Protein AF-A0A3S9ADV5-F1 (afdb_monomer)

Mean predicted aligned error: 3.11 Å

pLDDT: mean 94.34, std 5.52, range [57.41, 98.31]

Sequence (119 aa):
MHILSIVLQSWLLFSMVFFGVSKLTGAKHQVELFDSIKFPQWFRGVTGIVQVAAAAGLIIGYWYPAFAAWTGIGVGIMMLIAVLSHVRVKHSFGKVFPAVLNIAIAVAVLLLFADELSL

Radius of gyration: 14.36 Å; Cα contacts (8 Å, |Δi|>4): 132; chains: 1; bounding box: 35×26×39 Å

Organism: NCBI:txid2495582

Structure (mmCIF, N/CA/C/O backbone):
data_AF-A0A3S9ADV5-F1
#
_entry.id   AF-A0A3S9ADV5-F1
#
loop_
_atom_site.group_PDB
_atom_site.id
_atom_site.type_symbol
_atom_site.label_atom_id
_atom_site.label_alt_id
_atom_site.label_comp_id
_atom_site.label_asym_id
_atom_site.label_entity_id
_atom_site.label_seq_id
_atom_site.pdbx_PDB_ins_code
_atom_site.Cartn_x
_atom_site.Cartn_y
_atom_site.Cartn_z
_atom_site.occupancy
_atom_site.B_iso_or_equiv
_atom_site.auth_seq_id
_atom_site.auth_comp_id
_atom_site.auth_asym_id
_atom_site.auth_atom_id
_atom_site.pdbx_PDB_model_num
ATOM 1 N N . MET A 1 1 ? 7.373 7.290 -20.926 1.00 65.50 1 MET A N 1
ATOM 2 C CA . MET A 1 1 ? 6.697 6.654 -19.771 1.00 65.50 1 MET A CA 1
ATOM 3 C C . MET A 1 1 ? 7.609 6.347 -18.579 1.00 65.50 1 MET A C 1
ATOM 5 O O . MET A 1 1 ? 7.085 6.168 -17.492 1.00 65.50 1 MET A O 1
ATOM 9 N N . HIS A 1 2 ? 8.942 6.351 -18.720 1.00 84.12 2 HIS A N 1
ATOM 1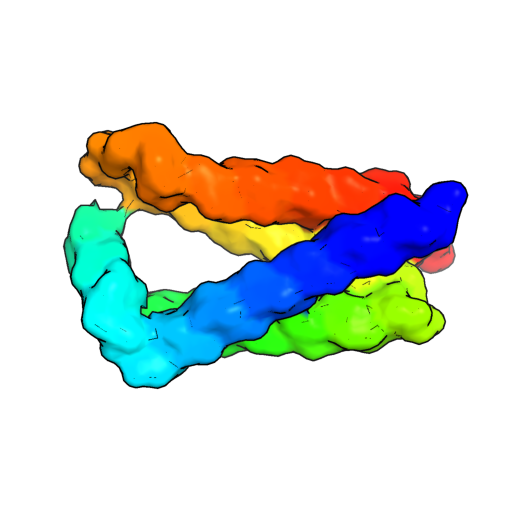0 C CA . HIS A 1 2 ? 9.861 5.936 -17.646 1.00 84.12 2 HIS A CA 1
ATOM 11 C C . HIS A 1 2 ? 9.801 6.788 -16.360 1.00 84.12 2 HIS A C 1
ATOM 13 O O . HIS A 1 2 ? 9.830 6.261 -15.256 1.00 84.12 2 HIS A O 1
ATOM 19 N N . ILE A 1 3 ? 9.687 8.117 -16.474 1.00 93.69 3 ILE A N 1
ATOM 20 C CA . ILE A 1 3 ? 9.567 8.988 -15.288 1.00 93.69 3 ILE A CA 1
ATOM 21 C C . ILE A 1 3 ? 8.245 8.717 -14.554 1.00 93.69 3 ILE A C 1
ATOM 23 O O . ILE A 1 3 ? 8.220 8.642 -13.331 1.00 93.69 3 ILE A O 1
ATOM 27 N N . LEU A 1 4 ? 7.151 8.527 -15.301 1.00 93.62 4 LEU A N 1
ATOM 28 C CA . LEU A 1 4 ? 5.831 8.263 -14.731 1.00 93.62 4 LEU A CA 1
ATOM 29 C C . LEU A 1 4 ? 5.807 6.938 -13.960 1.00 93.62 4 LEU A C 1
ATOM 31 O O . LEU A 1 4 ? 5.335 6.919 -12.826 1.00 93.62 4 LEU A O 1
ATOM 35 N N . SER A 1 5 ? 6.343 5.855 -14.535 1.00 93.00 5 SER A N 1
ATOM 36 C CA . SER A 1 5 ? 6.391 4.557 -13.852 1.00 93.00 5 SER A CA 1
ATOM 37 C C . SER A 1 5 ? 7.205 4.626 -12.561 1.00 93.00 5 SER A C 1
ATOM 39 O O . SER A 1 5 ? 6.719 4.168 -11.529 1.00 93.00 5 SER A O 1
ATOM 41 N N . ILE A 1 6 ? 8.370 5.290 -12.572 1.00 95.31 6 ILE A N 1
ATOM 42 C CA . ILE A 1 6 ? 9.177 5.501 -11.360 1.00 95.31 6 ILE A CA 1
ATOM 43 C C . ILE A 1 6 ? 8.382 6.247 -10.292 1.00 95.31 6 ILE A C 1
ATOM 45 O O . ILE A 1 6 ? 8.387 5.828 -9.136 1.00 95.31 6 ILE A O 1
ATOM 49 N N . VAL A 1 7 ? 7.699 7.338 -10.650 1.00 97.44 7 VAL A N 1
ATOM 50 C CA . VAL A 1 7 ? 6.943 8.150 -9.684 1.00 97.44 7 VAL A CA 1
ATOM 51 C C . VAL A 1 7 ? 5.810 7.338 -9.053 1.00 97.44 7 VAL A C 1
ATOM 53 O O . VAL A 1 7 ? 5.671 7.325 -7.828 1.00 97.44 7 VAL A O 1
ATOM 56 N N . LEU A 1 8 ? 5.026 6.621 -9.863 1.00 97.06 8 LEU A N 1
ATOM 57 C CA . LEU A 1 8 ? 3.895 5.823 -9.379 1.00 97.06 8 LEU A CA 1
ATOM 58 C C . LEU A 1 8 ? 4.352 4.627 -8.530 1.00 97.06 8 LEU A C 1
ATOM 60 O O . LEU A 1 8 ? 3.802 4.383 -7.454 1.00 97.06 8 LEU A O 1
ATOM 64 N N . GLN A 1 9 ? 5.390 3.916 -8.970 1.00 96.94 9 GLN A N 1
ATOM 65 C CA . GLN A 1 9 ? 5.971 2.792 -8.238 1.00 96.94 9 GLN A CA 1
ATOM 66 C C . GLN A 1 9 ? 6.637 3.245 -6.934 1.00 96.94 9 GLN A C 1
ATOM 68 O O . GLN A 1 9 ? 6.460 2.589 -5.908 1.00 96.94 9 GLN A O 1
ATOM 73 N N . SER A 1 10 ? 7.323 4.396 -6.934 1.00 97.69 10 SER A N 1
ATOM 74 C CA . SER A 1 10 ? 7.904 5.000 -5.725 1.00 97.69 10 SER A CA 1
ATOM 75 C C . SER A 1 10 ? 6.829 5.362 -4.712 1.00 97.69 10 SER A C 1
ATOM 77 O O . SER A 1 10 ? 6.992 5.093 -3.522 1.00 97.69 10 SER A O 1
ATOM 79 N N . TRP A 1 11 ? 5.712 5.932 -5.171 1.00 97.88 11 TRP A N 1
ATOM 80 C CA . TRP A 1 11 ? 4.584 6.241 -4.299 1.00 97.88 11 TRP A CA 1
ATOM 81 C C . TRP A 1 11 ? 3.981 4.975 -3.683 1.00 97.88 11 TRP A C 1
ATOM 83 O O . TRP A 1 11 ? 3.796 4.912 -2.464 1.00 97.88 11 TRP A O 1
ATOM 93 N N . LEU A 1 12 ? 3.707 3.949 -4.499 1.00 97.12 12 LEU A N 1
ATOM 94 C CA . LEU A 1 12 ? 3.201 2.673 -3.987 1.00 97.12 12 LEU A CA 1
ATOM 95 C C . LEU A 1 12 ? 4.173 2.063 -2.987 1.00 97.12 12 LEU A C 1
ATOM 97 O O . LEU A 1 12 ? 3.743 1.672 -1.906 1.00 97.12 12 LEU A O 1
ATOM 101 N N . LEU A 1 13 ? 5.468 2.043 -3.304 1.00 98.31 13 LEU A N 1
ATOM 102 C CA . LEU A 1 13 ? 6.500 1.522 -2.417 1.00 98.31 13 LEU A CA 1
ATOM 103 C C . LEU A 1 13 ? 6.467 2.243 -1.069 1.00 98.31 13 LEU A C 1
ATOM 105 O O . LEU A 1 13 ? 6.348 1.596 -0.029 1.00 98.31 13 LEU A O 1
ATOM 109 N N . PHE A 1 14 ? 6.498 3.576 -1.090 1.00 98.06 14 PHE A N 1
ATOM 110 C CA . PHE A 1 14 ? 6.407 4.393 0.115 1.00 98.06 14 PHE A CA 1
ATOM 111 C C . PHE A 1 14 ? 5.149 4.063 0.927 1.00 98.06 14 PHE A C 1
ATOM 113 O O . PHE A 1 14 ? 5.240 3.816 2.130 1.00 98.06 14 PHE A O 1
ATOM 120 N N . SER A 1 15 ? 3.984 3.998 0.278 1.00 97.00 15 SER A N 1
ATOM 121 C CA . SER A 1 15 ? 2.718 3.709 0.955 1.00 97.00 15 SER A CA 1
ATOM 122 C C . SER A 1 15 ? 2.694 2.310 1.585 1.00 97.00 15 SER A C 1
ATOM 124 O O . SER A 1 15 ? 2.287 2.171 2.740 1.00 97.00 15 SER A O 1
ATOM 126 N N . MET A 1 16 ? 3.179 1.284 0.874 1.00 97.62 16 MET A N 1
ATOM 127 C CA . MET A 1 16 ? 3.211 -0.098 1.354 1.00 97.62 16 MET A CA 1
ATOM 128 C C . MET A 1 16 ? 4.169 -0.245 2.535 1.00 97.62 16 MET A C 1
ATOM 130 O O . MET A 1 16 ? 3.830 -0.902 3.518 1.00 97.62 16 MET A O 1
ATOM 134 N N . VAL A 1 17 ? 5.328 0.419 2.494 1.00 98.06 17 VAL A N 1
ATOM 135 C CA . VAL A 1 17 ? 6.257 0.456 3.631 1.00 98.06 17 VAL A CA 1
ATOM 136 C C . VAL A 1 17 ? 5.622 1.179 4.814 1.00 98.06 17 VAL A C 1
ATOM 138 O O . VAL A 1 17 ? 5.570 0.619 5.908 1.00 98.06 17 VAL A O 1
ATOM 141 N N . PHE A 1 18 ? 5.092 2.387 4.611 1.00 96.75 18 PHE A N 1
ATOM 142 C CA . PHE A 1 18 ? 4.519 3.198 5.684 1.00 96.75 18 PHE A CA 1
ATOM 143 C C . PHE A 1 18 ? 3.372 2.471 6.397 1.00 96.75 18 PHE A C 1
ATOM 145 O O . PHE A 1 18 ? 3.407 2.271 7.614 1.00 96.75 18 PHE A O 1
ATOM 152 N N . PHE A 1 19 ? 2.371 2.015 5.643 1.00 95.75 19 PHE A N 1
ATOM 153 C CA . PHE A 1 19 ? 1.217 1.321 6.205 1.00 95.75 19 PHE A CA 1
ATOM 154 C C . PHE A 1 19 ? 1.540 -0.110 6.646 1.00 95.75 19 PHE A C 1
ATOM 156 O O . PHE A 1 19 ? 0.914 -0.601 7.586 1.00 95.75 19 PHE A O 1
ATOM 163 N N . GLY A 1 20 ? 2.484 -0.792 5.998 1.00 96.38 20 GLY A N 1
ATOM 164 C CA . GLY A 1 20 ? 2.951 -2.121 6.387 1.00 96.38 20 GLY A CA 1
ATOM 165 C C . GLY A 1 20 ? 3.657 -2.088 7.735 1.00 96.38 20 GLY A C 1
ATOM 166 O O . GLY A 1 20 ? 3.198 -2.723 8.684 1.00 96.38 20 GLY A O 1
ATOM 167 N N . VAL A 1 21 ? 4.702 -1.268 7.858 1.00 96.94 21 VAL A N 1
ATOM 168 C CA . VAL A 1 21 ? 5.461 -1.094 9.105 1.00 96.94 21 VAL A CA 1
ATOM 169 C C . VAL A 1 21 ? 4.555 -0.590 10.219 1.00 96.94 21 VAL A C 1
ATOM 171 O O . VAL A 1 21 ? 4.563 -1.163 11.303 1.00 96.94 21 VAL A O 1
ATOM 174 N N . SER A 1 22 ? 3.709 0.409 9.956 1.00 96.19 22 SER A N 1
ATOM 175 C CA . SER A 1 22 ? 2.769 0.923 10.957 1.00 96.19 22 SER A CA 1
ATOM 176 C C . SER A 1 22 ? 1.798 -0.151 11.473 1.00 96.19 22 SER A C 1
ATOM 178 O O . SER A 1 22 ? 1.498 -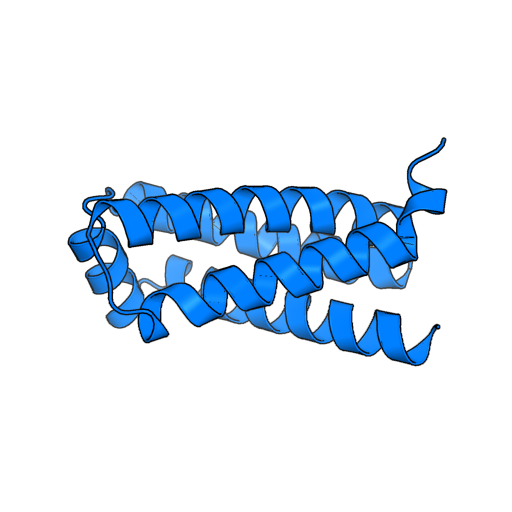0.199 12.671 1.00 96.19 22 SER A O 1
ATOM 180 N N . LYS A 1 23 ? 1.336 -1.051 10.590 1.00 95.62 23 LYS A N 1
ATOM 181 C CA . LYS A 1 23 ? 0.518 -2.206 10.980 1.00 95.62 23 LYS A CA 1
ATOM 182 C C . LYS A 1 23 ? 1.319 -3.278 11.703 1.00 95.62 23 LYS A C 1
ATOM 184 O O . LYS A 1 23 ? 0.717 -3.976 12.500 1.00 95.62 23 LYS A O 1
ATOM 189 N N . LEU A 1 24 ? 2.621 -3.429 11.488 1.00 96.06 24 LEU A N 1
ATOM 190 C CA . LEU A 1 24 ? 3.434 -4.413 12.215 1.00 96.06 24 LEU A CA 1
ATOM 191 C C . LEU A 1 24 ? 3.836 -3.921 13.605 1.00 96.06 24 LEU A C 1
ATOM 193 O O . LEU A 1 24 ? 3.751 -4.676 14.570 1.00 96.06 24 LEU A O 1
ATOM 197 N N . THR A 1 25 ? 4.189 -2.644 13.730 1.00 95.31 25 THR A N 1
ATOM 198 C CA . THR A 1 25 ? 4.603 -2.032 15.001 1.00 95.31 25 THR A CA 1
ATOM 199 C C . THR A 1 25 ? 3.442 -1.765 15.956 1.00 95.31 25 THR A C 1
ATOM 201 O O . THR A 1 25 ? 3.667 -1.387 17.100 1.00 95.31 25 THR A O 1
ATOM 204 N N . GLY A 1 26 ? 2.194 -1.960 15.517 1.00 93.31 26 GLY A N 1
ATOM 205 C CA . GLY A 1 26 ? 1.024 -1.724 16.364 1.00 93.31 26 GLY A CA 1
ATOM 206 C C . GLY A 1 26 ? 0.798 -0.253 16.667 1.00 93.31 26 GLY A C 1
ATOM 207 O O . GLY A 1 26 ? 0.344 0.083 17.757 1.00 93.31 26 GLY A O 1
ATOM 208 N N . ALA A 1 27 ? 1.088 0.625 15.702 1.00 95.50 27 ALA A N 1
ATOM 209 C CA . ALA A 1 27 ? 0.798 2.043 15.843 1.00 95.50 27 ALA A CA 1
ATOM 210 C C . ALA A 1 27 ? -0.673 2.250 16.237 1.00 95.50 27 ALA A C 1
ATOM 212 O O . ALA A 1 27 ? -1.572 1.664 15.629 1.00 95.50 27 ALA A O 1
ATOM 213 N N . LYS A 1 28 ? -0.915 3.117 17.228 1.00 94.38 28 LYS A N 1
ATOM 214 C CA . LYS A 1 28 ? -2.238 3.330 17.842 1.00 94.38 28 LYS A CA 1
ATOM 215 C C . LYS A 1 28 ? -3.355 3.517 16.806 1.00 94.38 28 LYS A C 1
ATOM 217 O O . LYS A 1 28 ? -4.376 2.847 16.876 1.00 94.38 28 LYS A O 1
ATOM 222 N N . HIS A 1 29 ? -3.106 4.330 15.778 1.00 92.94 29 HIS A N 1
ATOM 223 C CA . HIS A 1 29 ? -4.077 4.589 14.714 1.00 92.94 29 HIS A CA 1
ATOM 224 C C . HIS A 1 29 ? -4.425 3.348 13.866 1.00 92.94 29 HIS A C 1
ATOM 226 O O . HIS A 1 29 ? -5.543 3.253 13.368 1.00 92.94 29 HIS A O 1
ATOM 232 N N . GLN A 1 30 ? -3.504 2.390 13.689 1.00 95.00 30 GLN A N 1
ATOM 233 C CA . GLN A 1 30 ? -3.785 1.129 12.988 1.00 95.00 30 GLN A CA 1
ATOM 234 C C . GLN A 1 30 ? -4.530 0.144 13.885 1.00 95.00 30 GLN A C 1
ATOM 236 O O . GLN A 1 30 ? -5.407 -0.566 13.405 1.00 95.00 30 GLN A O 1
ATOM 241 N N . VAL A 1 31 ? -4.202 0.097 15.178 1.00 96.00 31 VAL A N 1
ATOM 242 C CA . VAL A 1 31 ? -4.924 -0.741 16.149 1.00 96.00 31 VAL A CA 1
ATOM 243 C C . VAL A 1 31 ? -6.390 -0.307 16.211 1.00 96.00 31 VAL A C 1
ATOM 245 O O . VAL A 1 31 ? -7.269 -1.124 15.944 1.00 96.00 31 VAL A O 1
ATOM 248 N N . GLU A 1 32 ? -6.633 0.992 16.412 1.00 95.38 32 GLU A N 1
ATOM 249 C CA . GLU A 1 32 ? -7.974 1.592 16.431 1.00 95.38 32 GLU A CA 1
ATOM 250 C C . GLU A 1 32 ? -8.711 1.419 15.096 1.00 95.38 32 GLU A C 1
ATOM 252 O O . GLU A 1 32 ? -9.920 1.176 15.071 1.00 95.38 32 GLU A O 1
ATOM 257 N N . LEU A 1 33 ? -7.996 1.508 13.966 1.00 94.12 33 LEU A N 1
ATOM 258 C CA . LEU A 1 33 ? -8.581 1.248 12.654 1.00 94.12 33 LEU A CA 1
ATOM 259 C C . LEU A 1 33 ? -9.102 -0.191 12.561 1.00 94.12 33 LEU A C 1
ATOM 261 O O . LEU A 1 33 ? -10.247 -0.380 12.152 1.00 94.12 33 LEU A O 1
ATOM 265 N N . PHE A 1 34 ? -8.306 -1.186 12.958 1.00 95.56 34 PHE A N 1
ATOM 266 C CA . PHE A 1 34 ? -8.709 -2.595 12.903 1.00 95.56 34 PHE A CA 1
ATOM 267 C C . PHE A 1 34 ? -9.883 -2.906 13.836 1.00 95.56 34 PHE A C 1
ATOM 269 O O . PHE A 1 34 ? -10.818 -3.599 13.422 1.00 95.56 34 PHE A O 1
ATOM 276 N N . ASP A 1 35 ? -9.901 -2.305 15.026 1.00 95.38 35 ASP A N 1
ATOM 277 C CA . ASP A 1 35 ? -11.030 -2.416 15.954 1.00 95.38 35 ASP A CA 1
ATOM 278 C C . ASP A 1 35 ? -12.304 -1.798 15.352 1.00 95.38 35 ASP A C 1
ATOM 280 O O . ASP A 1 35 ? -13.374 -2.411 15.374 1.00 95.38 35 ASP A O 1
ATOM 284 N N . SER A 1 36 ? -12.190 -0.626 14.715 1.00 94.50 36 SER A N 1
ATOM 285 C CA . SER A 1 36 ? -13.334 0.056 14.091 1.00 94.50 36 SER A CA 1
ATOM 286 C C . SER A 1 36 ? -13.925 -0.705 12.897 1.00 94.50 36 SER A C 1
ATOM 288 O O . SER A 1 36 ? -15.146 -0.742 12.736 1.00 94.50 36 SER A O 1
ATOM 290 N N . ILE A 1 37 ? -13.089 -1.375 12.090 1.00 93.62 37 ILE A N 1
ATOM 291 C CA . ILE A 1 37 ? -13.550 -2.245 10.992 1.00 93.62 37 ILE A CA 1
ATOM 292 C C . ILE A 1 37 ? -13.939 -3.653 11.474 1.00 93.62 37 ILE A C 1
ATOM 294 O O . ILE A 1 37 ? -14.348 -4.478 10.653 1.00 93.62 37 ILE A O 1
ATOM 298 N N . LYS A 1 38 ? -13.868 -3.919 12.788 1.00 94.19 38 LYS A N 1
ATOM 299 C CA . LYS A 1 38 ? -14.197 -5.191 13.455 1.00 94.19 38 LYS A CA 1
ATOM 300 C C . LYS A 1 38 ? -13.369 -6.377 12.953 1.00 94.19 38 LYS A C 1
ATOM 302 O O . LYS A 1 38 ? -13.911 -7.470 12.768 1.00 94.19 38 LYS A O 1
ATOM 307 N N . PHE A 1 39 ? -12.086 -6.154 12.675 1.00 93.50 39 PHE A N 1
ATOM 308 C CA . PHE A 1 39 ? -11.138 -7.199 12.286 1.00 93.50 39 PHE A CA 1
ATOM 309 C C . PHE A 1 39 ? -10.197 -7.532 13.448 1.00 93.50 39 PHE A C 1
ATOM 311 O O . PHE A 1 39 ? -9.817 -6.641 14.205 1.00 93.50 39 PHE A O 1
ATOM 318 N N . PRO A 1 40 ? -9.797 -8.804 13.606 1.00 95.56 40 PRO A N 1
ATOM 319 C CA . PRO A 1 40 ? -8.935 -9.198 14.708 1.00 95.56 40 PRO A CA 1
ATOM 320 C C . PRO A 1 40 ? -7.513 -8.649 14.534 1.00 95.56 40 PRO A C 1
ATOM 322 O O . PRO A 1 40 ? -6.997 -8.515 13.423 1.00 95.56 40 PRO A O 1
ATOM 325 N N . GLN A 1 41 ? -6.835 -8.394 15.653 1.00 95.75 41 GLN A N 1
ATOM 326 C CA . GLN A 1 41 ? -5.499 -7.788 15.663 1.00 95.75 41 GLN A CA 1
ATOM 327 C C . GLN A 1 41 ? -4.415 -8.673 15.016 1.00 95.75 41 GLN A C 1
ATOM 329 O O . GLN A 1 41 ? -3.443 -8.152 14.475 1.00 95.75 41 GLN A O 1
ATOM 334 N N . TRP A 1 42 ? -4.580 -10.001 14.980 1.00 95.88 42 TRP A N 1
ATOM 335 C CA . TRP A 1 42 ? -3.660 -10.873 14.233 1.00 95.88 42 TRP A CA 1
ATOM 336 C C . TRP A 1 42 ? -3.747 -10.624 12.717 1.00 95.88 42 TRP A C 1
ATOM 338 O O . TRP A 1 42 ? -2.730 -10.649 12.026 1.00 95.88 42 TRP A O 1
ATOM 348 N N . PHE A 1 43 ? -4.939 -10.292 12.202 1.00 95.25 43 PHE A N 1
ATOM 349 C CA . PHE A 1 43 ? -5.141 -9.969 10.789 1.00 95.25 43 PHE A CA 1
ATOM 350 C C . PHE A 1 43 ? -4.482 -8.629 10.426 1.00 95.25 43 PHE A C 1
ATOM 352 O O . PHE A 1 43 ? -3.963 -8.471 9.319 1.00 95.25 43 PHE A O 1
ATOM 359 N N . ARG A 1 44 ? -4.377 -7.686 11.378 1.00 96.62 44 ARG A N 1
ATOM 360 C CA . ARG A 1 44 ? -3.522 -6.492 11.226 1.00 96.62 44 ARG A CA 1
ATOM 361 C C . ARG A 1 44 ? -2.071 -6.877 10.965 1.00 96.62 44 ARG A C 1
ATOM 363 O O . ARG A 1 44 ? -1.472 -6.358 10.028 1.00 96.62 44 ARG A O 1
ATOM 370 N N . GLY A 1 45 ? -1.529 -7.804 11.754 1.00 96.12 45 GLY A N 1
ATOM 371 C CA . GLY A 1 45 ? -0.174 -8.320 11.558 1.00 96.12 45 GLY A CA 1
ATOM 372 C C . GLY A 1 45 ? 0.005 -8.938 10.170 1.00 96.12 45 GLY A C 1
ATOM 373 O O . GLY A 1 45 ? 0.901 -8.532 9.435 1.00 96.12 45 GLY A O 1
ATOM 374 N N . VAL A 1 46 ? -0.904 -9.831 9.765 1.00 96.62 46 VAL A N 1
ATOM 375 C CA . VAL A 1 46 ? -0.871 -10.479 8.440 1.00 96.62 46 VAL A CA 1
ATOM 376 C C . VAL A 1 46 ? -0.903 -9.449 7.312 1.00 96.62 46 VAL A C 1
ATOM 378 O O . VAL A 1 46 ? -0.029 -9.460 6.451 1.00 96.62 46 VAL A O 1
ATOM 381 N N . THR A 1 47 ? -1.845 -8.504 7.331 1.00 95.75 47 THR A N 1
ATOM 382 C CA . THR A 1 47 ? -1.900 -7.437 6.311 1.00 95.75 47 THR A CA 1
ATOM 383 C C . THR A 1 47 ? -0.659 -6.538 6.325 1.00 95.75 47 THR A C 1
ATOM 385 O O . THR A 1 47 ? -0.266 -6.017 5.281 1.00 95.75 47 THR A O 1
ATOM 388 N N . GLY A 1 48 ? -0.012 -6.356 7.479 1.00 96.75 48 GLY A N 1
ATOM 389 C CA . GLY A 1 48 ? 1.292 -5.704 7.589 1.00 96.75 48 GLY A CA 1
ATOM 390 C C . GLY A 1 48 ? 2.390 -6.472 6.850 1.00 96.75 48 GLY A C 1
ATOM 391 O O . GLY A 1 48 ? 3.086 -5.884 6.027 1.00 96.75 48 GLY A O 1
ATOM 392 N N . ILE A 1 49 ? 2.488 -7.788 7.072 1.00 97.69 49 ILE A N 1
ATOM 393 C CA . ILE A 1 49 ? 3.463 -8.666 6.400 1.00 97.69 49 ILE A CA 1
ATOM 394 C C . ILE A 1 49 ? 3.257 -8.632 4.885 1.00 97.69 49 ILE A C 1
ATOM 396 O O . ILE A 1 49 ? 4.218 -8.437 4.145 1.00 97.69 49 ILE A O 1
ATOM 400 N N . VAL A 1 50 ? 2.012 -8.765 4.414 1.00 97.38 50 VAL A N 1
ATOM 401 C CA . VAL A 1 50 ? 1.731 -8.761 2.969 1.00 97.38 50 VAL A CA 1
ATOM 402 C C . VAL A 1 50 ? 2.094 -7.411 2.336 1.00 97.38 50 VAL A C 1
ATOM 404 O O . VAL A 1 50 ? 2.626 -7.389 1.231 1.00 97.38 50 VAL A O 1
ATOM 407 N N . GLN A 1 51 ? 1.888 -6.282 3.024 1.00 97.56 51 GLN A N 1
ATOM 408 C CA . GLN A 1 51 ? 2.334 -4.975 2.513 1.00 97.56 51 GLN A CA 1
ATOM 409 C C . GLN A 1 51 ? 3.859 -4.855 2.461 1.00 97.56 51 GLN A C 1
ATOM 411 O O . GLN A 1 51 ? 4.387 -4.303 1.502 1.00 97.56 51 GLN A O 1
ATOM 416 N N . VAL A 1 52 ? 4.582 -5.390 3.446 1.00 97.75 52 VAL A N 1
ATOM 417 C CA . VAL A 1 52 ? 6.054 -5.408 3.406 1.00 97.75 52 VAL A CA 1
ATOM 418 C C . VAL A 1 52 ? 6.564 -6.323 2.286 1.00 97.75 52 VAL A C 1
ATOM 420 O O . VAL A 1 52 ? 7.508 -5.962 1.586 1.00 97.75 52 VAL A O 1
ATOM 423 N N . ALA A 1 53 ? 5.908 -7.459 2.042 1.00 97.81 53 ALA A N 1
ATOM 424 C CA . ALA A 1 53 ? 6.213 -8.318 0.899 1.00 97.81 53 ALA A CA 1
ATOM 425 C C . ALA A 1 53 ? 5.938 -7.605 -0.438 1.00 97.81 53 ALA A C 1
ATOM 427 O O . ALA A 1 53 ? 6.762 -7.667 -1.348 1.00 97.81 53 ALA A O 1
ATOM 428 N N . ALA A 1 54 ? 4.833 -6.859 -0.540 1.00 97.56 54 ALA A N 1
ATOM 429 C CA . ALA A 1 54 ? 4.552 -6.014 -1.697 1.00 97.56 54 ALA A CA 1
ATOM 430 C C . ALA A 1 54 ? 5.605 -4.905 -1.863 1.00 97.56 54 ALA A C 1
ATOM 432 O O . ALA A 1 54 ? 6.049 -4.639 -2.973 1.00 97.56 54 ALA A O 1
ATOM 433 N N . ALA A 1 55 ? 6.080 -4.291 -0.778 1.00 98.06 55 ALA A N 1
ATOM 434 C CA . ALA A 1 55 ? 7.186 -3.341 -0.854 1.00 98.06 55 ALA A CA 1
ATOM 435 C C . ALA A 1 55 ? 8.456 -3.991 -1.433 1.00 98.06 55 ALA A C 1
ATOM 437 O O . ALA A 1 55 ? 9.083 -3.416 -2.319 1.00 98.06 55 ALA A O 1
ATOM 438 N N . ALA A 1 56 ? 8.798 -5.212 -1.011 1.00 97.94 56 ALA A N 1
ATOM 439 C CA . ALA A 1 56 ? 9.919 -5.954 -1.589 1.00 97.94 56 ALA A CA 1
ATOM 440 C C . ALA A 1 56 ? 9.705 -6.253 -3.086 1.00 97.94 56 ALA A C 1
ATOM 442 O O . ALA A 1 56 ? 10.616 -6.048 -3.887 1.00 97.94 56 ALA A O 1
ATOM 443 N N . GLY A 1 57 ? 8.492 -6.655 -3.480 1.00 97.31 57 GLY A N 1
ATOM 444 C CA . GLY A 1 57 ? 8.124 -6.868 -4.884 1.00 97.31 57 GLY A CA 1
ATOM 445 C C . GLY A 1 57 ? 8.253 -5.601 -5.738 1.00 97.31 57 GLY A C 1
ATOM 446 O O . GLY A 1 57 ? 8.813 -5.653 -6.830 1.00 97.31 57 GLY A O 1
ATOM 447 N N . LEU A 1 58 ? 7.833 -4.443 -5.217 1.00 97.25 58 LEU A N 1
ATOM 448 C CA . LEU A 1 58 ? 8.001 -3.146 -5.884 1.00 97.25 58 LEU A CA 1
ATOM 449 C C . LEU A 1 58 ? 9.468 -2.718 -5.969 1.00 97.25 58 LEU A C 1
ATOM 451 O O . LEU A 1 58 ? 9.841 -2.079 -6.947 1.00 97.25 58 LEU A O 1
ATOM 455 N N . ILE A 1 59 ? 10.310 -3.062 -4.991 1.00 97.81 59 ILE A N 1
ATOM 456 C CA . ILE A 1 59 ? 11.758 -2.824 -5.080 1.00 97.81 59 ILE A CA 1
ATOM 457 C C . ILE A 1 59 ? 12.335 -3.649 -6.232 1.00 97.81 59 ILE A C 1
ATOM 459 O O . ILE A 1 59 ? 12.940 -3.083 -7.136 1.00 97.81 59 ILE A O 1
ATOM 463 N N . ILE A 1 60 ? 12.081 -4.961 -6.257 1.00 97.12 60 ILE A N 1
ATOM 464 C CA . ILE A 1 60 ? 12.534 -5.852 -7.341 1.00 97.12 60 ILE A CA 1
ATOM 465 C C . ILE A 1 60 ? 12.010 -5.367 -8.702 1.00 97.12 60 ILE A C 1
ATOM 467 O O . ILE A 1 60 ? 12.737 -5.406 -9.695 1.00 97.12 60 ILE A O 1
ATOM 471 N N . GLY A 1 61 ? 10.791 -4.824 -8.724 1.00 95.69 61 GLY A N 1
ATOM 472 C CA . GLY A 1 61 ? 10.142 -4.245 -9.894 1.00 95.69 61 GLY A CA 1
ATOM 473 C C . GLY A 1 61 ? 10.932 -3.147 -10.611 1.00 95.69 61 GLY A C 1
ATOM 474 O O . GLY A 1 61 ? 10.690 -2.924 -11.791 1.00 95.69 61 GLY A O 1
ATOM 475 N N . TYR A 1 62 ? 11.871 -2.458 -9.946 1.00 94.88 62 TYR A N 1
ATOM 476 C CA . TYR A 1 62 ? 12.725 -1.463 -10.616 1.00 94.88 62 TYR A CA 1
ATOM 477 C C . TYR A 1 62 ? 13.722 -2.090 -11.593 1.00 94.88 62 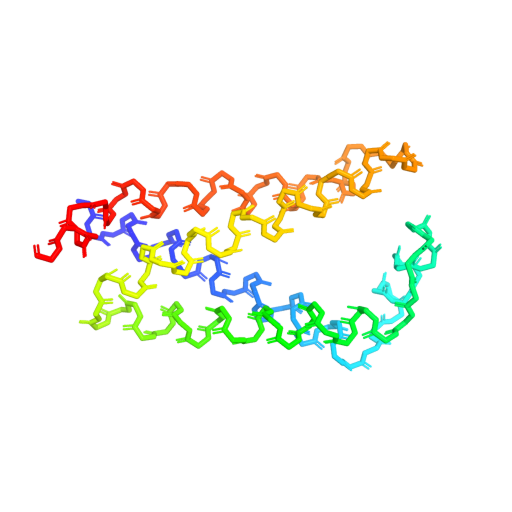TYR A C 1
ATOM 479 O O . TYR A 1 62 ? 14.110 -1.440 -12.560 1.00 94.88 62 TYR A O 1
ATOM 487 N N . TRP A 1 63 ? 14.132 -3.335 -11.344 1.00 95.69 63 TRP A N 1
ATOM 488 C CA . TRP A 1 63 ? 15.044 -4.083 -12.214 1.00 95.69 63 TRP A CA 1
ATOM 489 C C . TRP A 1 63 ? 14.311 -5.112 -13.073 1.00 95.69 63 TRP A C 1
ATOM 491 O O . TRP A 1 63 ? 14.751 -5.398 -14.182 1.00 95.69 63 TRP A O 1
ATOM 501 N N . TYR A 1 64 ? 13.195 -5.648 -12.574 1.00 94.88 64 TYR A N 1
ATOM 502 C CA . TYR A 1 64 ? 12.394 -6.673 -13.240 1.00 94.88 64 TYR A CA 1
ATOM 503 C C . TYR A 1 64 ? 10.936 -6.206 -13.364 1.00 94.88 64 TYR A C 1
ATOM 505 O O . TYR A 1 64 ? 10.136 -6.478 -12.465 1.00 94.88 64 TYR A O 1
ATOM 513 N N . PRO A 1 65 ? 10.565 -5.523 -14.462 1.00 92.94 65 PRO A N 1
ATOM 514 C CA . PRO A 1 65 ? 9.240 -4.926 -14.657 1.00 92.94 65 PRO A CA 1
ATOM 515 C C . PRO A 1 65 ? 8.050 -5.865 -14.393 1.00 92.94 65 PRO A C 1
ATOM 517 O O . PRO A 1 65 ? 7.059 -5.451 -13.787 1.00 92.94 65 PRO A O 1
ATOM 520 N N . ALA A 1 66 ? 8.174 -7.153 -14.729 1.00 93.75 66 ALA A N 1
ATOM 521 C CA . ALA A 1 66 ? 7.163 -8.169 -14.425 1.00 93.75 66 ALA A CA 1
ATOM 522 C C . ALA A 1 66 ? 6.796 -8.228 -12.925 1.00 93.75 66 ALA A C 1
ATOM 524 O O . ALA A 1 66 ? 5.625 -8.374 -12.571 1.00 93.75 66 ALA A O 1
ATOM 525 N N . PHE A 1 67 ? 7.764 -8.048 -12.015 1.00 95.69 67 PHE A N 1
ATOM 526 C CA . PHE A 1 67 ? 7.491 -8.000 -10.573 1.00 95.69 67 PHE A CA 1
ATOM 527 C C . PHE A 1 67 ? 6.658 -6.777 -10.184 1.00 95.69 67 PHE A C 1
ATOM 529 O O . PHE A 1 67 ? 5.808 -6.890 -9.297 1.00 95.69 67 PHE A O 1
ATOM 536 N N . ALA A 1 68 ? 6.851 -5.627 -10.839 1.00 94.56 68 ALA A N 1
ATOM 537 C CA . ALA A 1 68 ? 6.023 -4.445 -10.605 1.00 94.56 68 ALA A CA 1
ATOM 538 C C . ALA A 1 68 ? 4.566 -4.708 -11.019 1.00 94.56 68 ALA A C 1
ATOM 540 O O . ALA A 1 68 ? 3.652 -4.365 -10.265 1.00 94.56 68 ALA A O 1
ATOM 541 N N . ALA A 1 69 ? 4.350 -5.389 -12.150 1.00 94.88 69 ALA A N 1
ATOM 542 C CA . ALA A 1 69 ? 3.022 -5.766 -12.629 1.00 94.88 69 ALA A CA 1
ATOM 543 C C . ALA A 1 69 ? 2.314 -6.736 -11.664 1.00 94.88 69 ALA A C 1
ATOM 545 O O . ALA A 1 69 ? 1.227 -6.435 -11.160 1.00 94.88 69 ALA A O 1
ATOM 546 N N . TRP A 1 70 ? 2.962 -7.855 -11.316 1.00 96.50 70 TRP A N 1
ATOM 547 C CA . TRP A 1 70 ? 2.423 -8.835 -10.361 1.00 96.50 70 TRP A CA 1
ATOM 548 C C . TRP A 1 70 ? 2.154 -8.225 -8.984 1.00 96.50 70 TRP A C 1
ATOM 550 O O . TRP A 1 70 ? 1.124 -8.496 -8.360 1.00 96.50 70 TRP A O 1
ATOM 560 N N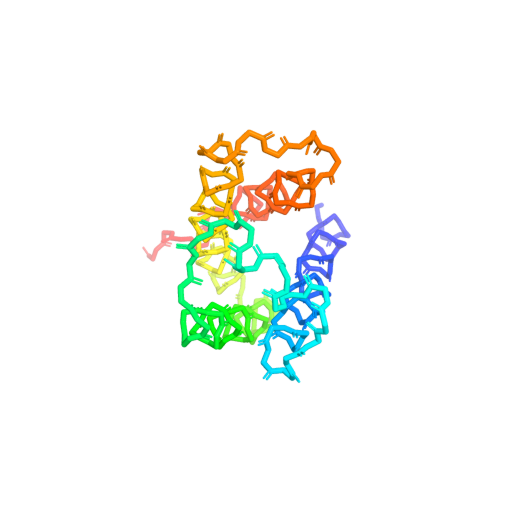 . THR A 1 71 ? 3.046 -7.352 -8.517 1.00 96.50 71 THR A N 1
ATOM 561 C CA . THR A 1 71 ? 2.849 -6.659 -7.242 1.00 96.50 71 THR A CA 1
ATOM 562 C C . THR A 1 71 ? 1.700 -5.658 -7.318 1.00 96.50 71 THR A C 1
ATOM 564 O O . THR A 1 71 ? 0.922 -5.562 -6.370 1.00 96.50 71 THR A O 1
ATOM 567 N N . GLY A 1 72 ? 1.532 -4.962 -8.446 1.00 96.25 72 GLY A N 1
ATOM 568 C CA . GLY A 1 72 ? 0.380 -4.099 -8.712 1.00 96.25 72 GLY A CA 1
ATOM 569 C C . GLY A 1 72 ? -0.948 -4.850 -8.582 1.00 96.25 72 GLY A C 1
ATOM 570 O O . GLY A 1 72 ? -1.856 -4.364 -7.908 1.00 96.25 72 GLY A O 1
ATOM 571 N N . ILE A 1 73 ? -1.039 -6.075 -9.116 1.00 96.62 73 ILE A N 1
ATOM 572 C CA . ILE A 1 73 ? -2.217 -6.947 -8.940 1.00 96.62 73 ILE A CA 1
ATOM 573 C C . ILE A 1 73 ? -2.452 -7.238 -7.452 1.00 96.62 73 ILE A C 1
ATOM 575 O O . ILE A 1 73 ? -3.553 -7.019 -6.939 1.00 96.62 73 ILE A O 1
ATOM 579 N N . GLY A 1 74 ? -1.416 -7.692 -6.740 1.00 96.69 74 GLY A N 1
ATOM 580 C CA . GLY A 1 74 ? -1.515 -8.035 -5.318 1.00 96.69 74 GLY A CA 1
ATOM 581 C C . GLY A 1 74 ? -1.932 -6.851 -4.438 1.00 96.69 74 GLY A C 1
ATOM 582 O O . GLY A 1 74 ? -2.829 -6.979 -3.599 1.00 96.69 74 GLY A O 1
ATOM 583 N N . VAL A 1 75 ? -1.334 -5.677 -4.660 1.00 97.38 75 VAL A N 1
ATOM 584 C CA . VAL A 1 75 ? -1.697 -4.434 -3.963 1.00 97.38 75 VAL A CA 1
ATOM 585 C C . VAL A 1 75 ? -3.123 -4.016 -4.312 1.00 97.38 75 VAL A C 1
ATOM 587 O O . VAL A 1 75 ? -3.884 -3.671 -3.409 1.00 97.38 75 VAL A O 1
ATOM 590 N N . GLY A 1 76 ? -3.519 -4.096 -5.584 1.00 97.31 76 GLY A N 1
ATOM 591 C CA . GLY A 1 76 ? -4.877 -3.785 -6.028 1.00 97.31 76 GLY A CA 1
ATOM 592 C C . GLY A 1 76 ? -5.932 -4.632 -5.312 1.00 97.31 76 GLY A C 1
ATOM 593 O O . GLY A 1 76 ? -6.876 -4.083 -4.742 1.00 97.31 76 GLY A O 1
ATOM 594 N N . ILE A 1 77 ? -5.732 -5.953 -5.251 1.00 97.12 77 ILE A N 1
ATOM 595 C CA . ILE A 1 77 ? -6.626 -6.881 -4.535 1.00 97.12 77 ILE A CA 1
ATOM 596 C C . ILE A 1 77 ? -6.677 -6.545 -3.040 1.00 97.12 77 ILE A C 1
ATOM 598 O O . ILE A 1 77 ? -7.758 -6.455 -2.453 1.00 97.12 77 ILE A O 1
ATOM 602 N N . MET A 1 78 ? -5.522 -6.322 -2.410 1.00 96.12 78 MET A N 1
ATOM 603 C CA . MET A 1 78 ? -5.460 -5.995 -0.985 1.00 96.12 78 MET A CA 1
ATOM 604 C C . MET A 1 78 ? -6.201 -4.694 -0.662 1.00 96.12 78 MET A C 1
ATOM 606 O O . MET A 1 78 ? -6.980 -4.635 0.294 1.00 96.12 78 MET A O 1
AT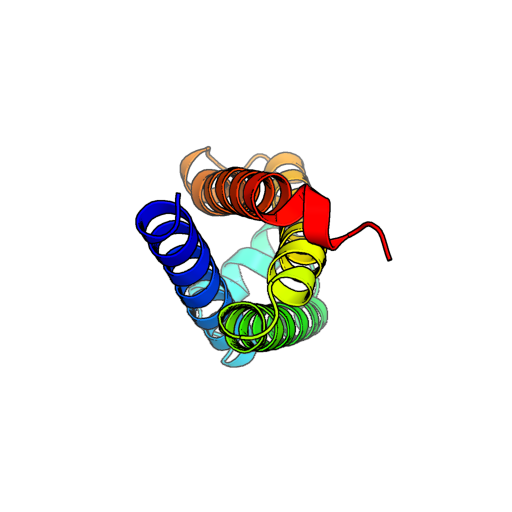OM 610 N N . MET A 1 79 ? -5.964 -3.646 -1.447 1.00 96.94 79 MET A N 1
ATOM 611 C CA . MET A 1 79 ? -6.605 -2.357 -1.226 1.00 96.94 79 MET A CA 1
ATOM 612 C C . MET A 1 79 ? -8.105 -2.426 -1.532 1.00 96.94 79 MET A C 1
ATOM 614 O O . MET A 1 79 ? -8.883 -1.770 -0.841 1.00 96.94 79 MET A O 1
ATOM 618 N N . LEU A 1 80 ? -8.544 -3.271 -2.472 1.00 96.56 80 LEU A N 1
ATOM 619 C CA . LEU A 1 80 ? -9.966 -3.533 -2.700 1.00 96.56 80 LEU A CA 1
ATOM 620 C C . LEU A 1 80 ? -10.631 -4.133 -1.452 1.00 96.56 80 LEU A C 1
ATOM 622 O O . LEU A 1 80 ? -11.670 -3.638 -1.012 1.00 96.56 80 LEU A O 1
ATOM 626 N N . ILE A 1 81 ? -10.002 -5.130 -0.819 1.00 95.19 81 ILE A N 1
ATOM 627 C CA . ILE A 1 81 ? -10.478 -5.693 0.458 1.00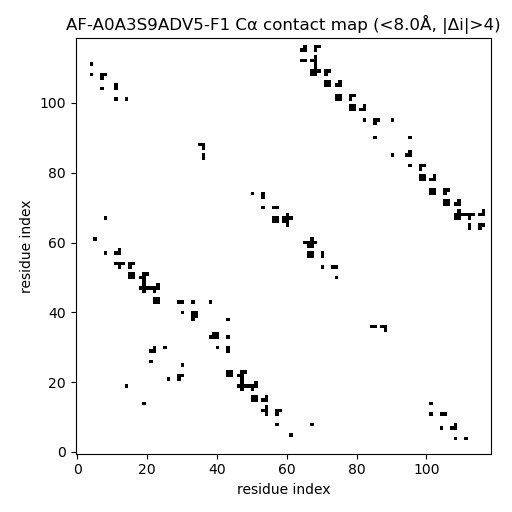 95.19 81 ILE A CA 1
ATOM 628 C C . ILE A 1 81 ? -10.529 -4.607 1.543 1.00 95.19 81 ILE A C 1
ATOM 630 O O . ILE A 1 81 ? -11.488 -4.551 2.322 1.00 95.19 81 ILE A O 1
ATOM 634 N N . ALA A 1 82 ? -9.538 -3.711 1.583 1.00 94.12 82 ALA A N 1
ATOM 635 C CA . ALA A 1 82 ? -9.540 -2.583 2.509 1.00 94.12 82 ALA A CA 1
ATOM 636 C C . ALA A 1 82 ? -10.738 -1.651 2.256 1.00 94.12 82 ALA A C 1
ATOM 638 O O . ALA A 1 82 ? -11.500 -1.382 3.186 1.00 94.12 82 ALA A O 1
ATOM 639 N N . VAL A 1 83 ? -10.975 -1.222 1.012 1.00 95.25 83 VAL A N 1
ATOM 640 C CA . VAL A 1 83 ? -12.129 -0.381 0.646 1.00 95.25 83 VAL A CA 1
ATOM 641 C C . VAL A 1 83 ? -13.443 -1.039 1.067 1.00 95.25 83 VAL A C 1
ATOM 643 O O . VAL A 1 83 ? -14.248 -0.399 1.747 1.00 95.25 83 VAL A O 1
ATOM 646 N N . LEU A 1 84 ? -13.640 -2.323 0.756 1.00 94.88 84 LEU A N 1
ATOM 647 C CA . LEU A 1 84 ? -14.841 -3.064 1.157 1.00 94.88 84 LEU A CA 1
ATOM 648 C C . LEU A 1 84 ? -15.012 -3.093 2.684 1.00 94.88 84 LEU A C 1
ATOM 650 O O . LEU A 1 84 ? -16.117 -2.895 3.190 1.00 94.88 84 LEU A O 1
ATOM 654 N N . SER A 1 85 ? -13.916 -3.264 3.427 1.00 94.00 85 SER A N 1
ATOM 655 C CA . SER A 1 85 ? -13.922 -3.264 4.896 1.00 94.00 85 SER A CA 1
ATOM 656 C C . SER A 1 85 ? -14.323 -1.904 5.474 1.00 94.00 85 SER A C 1
ATOM 658 O O . SER A 1 85 ? -15.109 -1.843 6.420 1.00 94.00 85 SER A O 1
ATOM 660 N N . HIS A 1 86 ? -13.839 -0.810 4.879 1.00 92.88 86 HIS A N 1
ATOM 661 C CA . HIS A 1 86 ? -14.218 0.552 5.254 1.00 92.88 86 HIS A CA 1
ATOM 662 C C . HIS A 1 86 ? -15.688 0.867 4.929 1.00 92.88 86 HIS A C 1
ATOM 664 O O . HIS A 1 86 ? -16.386 1.462 5.756 1.00 92.88 86 HIS A O 1
ATOM 670 N N . VAL A 1 87 ? -16.168 0.456 3.751 1.00 92.75 87 VAL A N 1
ATOM 671 C CA . VAL A 1 87 ? -17.561 0.661 3.316 1.00 92.75 87 VAL A CA 1
ATOM 672 C C . VAL A 1 87 ? -18.528 -0.127 4.201 1.00 92.75 87 VAL A C 1
ATOM 674 O O . VAL A 1 87 ? -19.556 0.412 4.613 1.00 92.75 87 VAL A O 1
ATOM 677 N N . ARG A 1 88 ? -18.170 -1.360 4.589 1.00 94.38 88 ARG A N 1
ATOM 678 C CA . ARG A 1 88 ? -18.972 -2.216 5.481 1.00 94.38 88 ARG A CA 1
ATOM 679 C C . ARG A 1 88 ? -19.324 -1.538 6.807 1.00 94.38 88 ARG A C 1
ATOM 681 O O . ARG A 1 88 ? -20.426 -1.727 7.314 1.00 94.38 88 ARG A O 1
ATOM 688 N N . VAL A 1 89 ? -18.401 -0.755 7.368 1.00 93.31 89 VAL A N 1
ATOM 689 C CA . VAL A 1 89 ? -18.602 -0.033 8.639 1.00 93.31 89 VAL A CA 1
ATOM 690 C C . VAL A 1 89 ? -18.976 1.440 8.453 1.00 93.31 89 VAL A C 1
ATOM 692 O O . VAL A 1 89 ? -19.014 2.185 9.428 1.00 93.31 89 VAL A O 1
ATOM 695 N N . LYS A 1 90 ? -19.286 1.859 7.216 1.00 91.75 90 LYS A N 1
ATOM 696 C CA . LYS A 1 90 ? -19.710 3.224 6.859 1.00 91.75 90 LYS A CA 1
ATOM 697 C C . LYS A 1 90 ? -18.716 4.306 7.299 1.00 91.75 90 LYS A C 1
ATOM 699 O O . LYS A 1 90 ? -19.105 5.368 7.784 1.00 91.75 90 LYS A O 1
ATOM 704 N N . HIS A 1 91 ? -17.421 4.042 7.138 1.00 89.88 91 HIS A N 1
ATOM 705 C CA . HIS A 1 91 ? -16.405 5.060 7.380 1.00 89.88 91 HIS A CA 1
ATOM 706 C C . HIS A 1 91 ? -16.565 6.270 6.448 1.00 89.88 91 HIS A C 1
ATOM 708 O O . HIS A 1 91 ? -16.995 6.141 5.304 1.00 89.88 91 HIS A O 1
ATOM 714 N N . SER A 1 92 ? -16.179 7.453 6.939 1.00 90.25 92 SER A N 1
ATOM 715 C CA . SER A 1 92 ? -16.154 8.672 6.130 1.00 90.25 92 SER A CA 1
ATOM 716 C C . SER A 1 92 ? -15.177 8.539 4.963 1.00 90.25 92 SER A C 1
ATOM 718 O O . SER A 1 92 ? -14.166 7.835 5.057 1.00 90.25 92 SER A O 1
ATOM 720 N N . PHE A 1 93 ? -15.446 9.264 3.874 1.00 85.44 93 PHE A N 1
ATOM 721 C CA . PHE A 1 93 ? -14.646 9.199 2.648 1.00 85.44 93 PHE A CA 1
ATOM 722 C C . PHE A 1 93 ? -13.148 9.436 2.895 1.00 85.44 93 PHE A C 1
ATOM 724 O O . PHE A 1 93 ? -12.315 8.737 2.327 1.00 85.44 93 PHE A O 1
ATOM 731 N N . GLY A 1 94 ? -12.795 10.332 3.824 1.00 86.94 94 GLY A N 1
ATOM 732 C CA . GLY A 1 94 ? -11.399 10.605 4.182 1.00 86.94 94 GLY A CA 1
ATOM 733 C C . GLY A 1 94 ? -10.628 9.382 4.696 1.00 86.94 94 GLY A C 1
ATOM 734 O O . GLY A 1 94 ? -9.438 9.263 4.426 1.00 86.94 94 GLY A O 1
ATOM 735 N N . LYS A 1 95 ? -11.290 8.430 5.371 1.00 88.38 95 LYS A N 1
ATOM 736 C CA . LYS A 1 95 ? -10.647 7.178 5.813 1.00 88.38 95 LYS A CA 1
ATOM 737 C C . LYS A 1 95 ? -10.486 6.162 4.680 1.00 88.38 95 LYS A C 1
ATOM 739 O O . LYS A 1 95 ? -9.611 5.309 4.765 1.00 88.38 95 LYS A O 1
ATOM 744 N N . VAL A 1 96 ? -11.336 6.226 3.654 1.00 92.44 96 VAL A N 1
ATOM 745 C CA . VAL A 1 96 ? -11.311 5.307 2.500 1.00 92.44 96 VAL A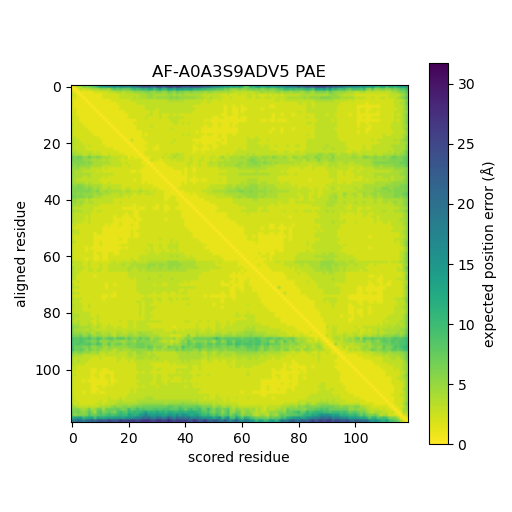 CA 1
ATOM 746 C C . VAL A 1 96 ? -10.348 5.804 1.419 1.00 92.44 96 VAL A C 1
ATOM 748 O O . VAL A 1 96 ? -9.748 5.000 0.709 1.00 92.44 96 VAL A O 1
ATOM 751 N N . PHE A 1 97 ? -10.162 7.123 1.327 1.00 93.44 97 PHE A N 1
ATOM 752 C CA . PHE A 1 97 ? -9.364 7.788 0.301 1.00 93.44 97 PHE A CA 1
ATOM 753 C C . PHE A 1 97 ? -7.956 7.197 0.110 1.00 93.44 97 PHE A C 1
ATOM 755 O O . PHE A 1 97 ? -7.614 6.911 -1.037 1.00 93.44 97 PHE A O 1
A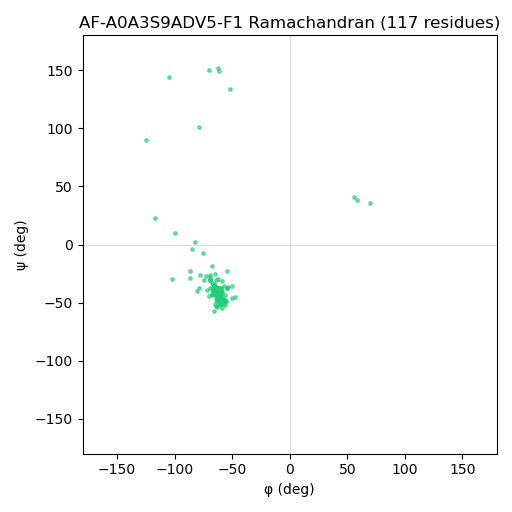TOM 762 N N . PRO A 1 98 ? -7.156 6.914 1.163 1.00 93.44 98 PRO A N 1
ATOM 763 C CA . PRO A 1 98 ? -5.839 6.308 0.974 1.00 93.44 98 PRO A CA 1
ATOM 764 C C . PRO A 1 98 ? -5.895 4.948 0.272 1.00 93.44 98 PRO A C 1
ATOM 766 O O . PRO A 1 98 ? -5.032 4.649 -0.550 1.00 93.44 98 PRO A O 1
ATOM 769 N N . ALA A 1 99 ? -6.908 4.126 0.562 1.00 95.00 99 ALA A N 1
ATOM 770 C CA . ALA A 1 99 ? -7.067 2.830 -0.091 1.00 95.00 99 ALA A CA 1
ATOM 771 C C . ALA A 1 99 ? -7.460 3.006 -1.566 1.00 95.00 99 ALA A C 1
ATOM 773 O O . ALA A 1 99 ? -6.853 2.385 -2.432 1.00 95.00 99 ALA A O 1
ATOM 774 N N . VAL A 1 100 ? -8.399 3.911 -1.871 1.00 96.44 100 VAL A N 1
ATOM 775 C CA . VAL A 1 100 ? -8.817 4.205 -3.257 1.00 96.44 100 VAL A CA 1
ATOM 776 C C . VAL A 1 100 ? -7.658 4.757 -4.088 1.00 96.44 100 VAL A C 1
ATOM 778 O O . VAL A 1 100 ? -7.445 4.310 -5.213 1.00 96.44 100 VAL A O 1
ATOM 781 N N . LEU A 1 101 ? -6.881 5.686 -3.527 1.00 96.81 101 LEU A N 1
ATOM 782 C CA . LEU A 1 101 ? -5.711 6.256 -4.191 1.00 96.81 101 LEU A CA 1
ATOM 783 C C . LEU A 1 101 ? -4.691 5.166 -4.542 1.00 96.81 101 LEU A C 1
ATOM 785 O O . LEU A 1 101 ? -4.225 5.101 -5.677 1.00 96.81 101 LEU A O 1
ATOM 789 N N . ASN A 1 102 ? -4.381 4.276 -3.596 1.00 97.19 102 ASN A N 1
ATOM 790 C CA . ASN A 1 102 ? -3.431 3.194 -3.846 1.00 97.19 102 ASN A CA 1
ATOM 791 C C . ASN A 1 102 ? -3.969 2.141 -4.825 1.00 97.19 102 ASN A C 1
ATOM 793 O O . ASN A 1 102 ? -3.175 1.611 -5.594 1.00 97.19 102 ASN A O 1
ATOM 797 N N . ILE A 1 103 ? -5.286 1.885 -4.884 1.00 97.44 103 ILE A N 1
ATOM 798 C CA . ILE A 1 103 ? -5.880 1.070 -5.964 1.00 97.44 103 ILE A CA 1
ATOM 799 C C . ILE A 1 103 ? -5.625 1.723 -7.318 1.00 97.44 103 ILE A C 1
ATOM 801 O O . ILE A 1 103 ? -5.138 1.058 -8.226 1.00 97.44 103 ILE A O 1
ATOM 805 N N . ALA A 1 104 ? -5.940 3.013 -7.461 1.00 97.69 104 ALA A N 1
ATOM 806 C CA . ALA A 1 104 ? -5.800 3.708 -8.737 1.00 97.69 104 ALA A CA 1
ATOM 807 C C . ALA A 1 104 ? -4.349 3.674 -9.239 1.00 97.69 104 ALA A C 1
ATOM 809 O O . ALA A 1 104 ? -4.099 3.401 -10.412 1.00 97.69 104 ALA A O 1
ATOM 810 N N . ILE A 1 105 ? -3.388 3.879 -8.336 1.00 97.38 105 ILE A N 1
ATOM 811 C CA . ILE A 1 105 ? -1.964 3.838 -8.677 1.00 97.38 105 ILE A CA 1
ATOM 812 C C . ILE A 1 105 ? -1.505 2.401 -8.960 1.00 97.38 105 ILE A C 1
ATOM 814 O O . ILE A 1 105 ? -0.757 2.193 -9.908 1.00 97.38 105 ILE A O 1
ATOM 818 N N . ALA A 1 106 ? -1.980 1.402 -8.210 1.00 97.31 106 ALA A N 1
ATOM 819 C CA . ALA A 1 106 ? -1.678 -0.007 -8.476 1.00 97.31 106 ALA A CA 1
ATOM 820 C C . ALA A 1 106 ? -2.186 -0.458 -9.852 1.00 97.31 106 ALA A C 1
ATOM 822 O O . ALA A 1 106 ? -1.455 -1.124 -10.583 1.00 97.31 106 ALA A O 1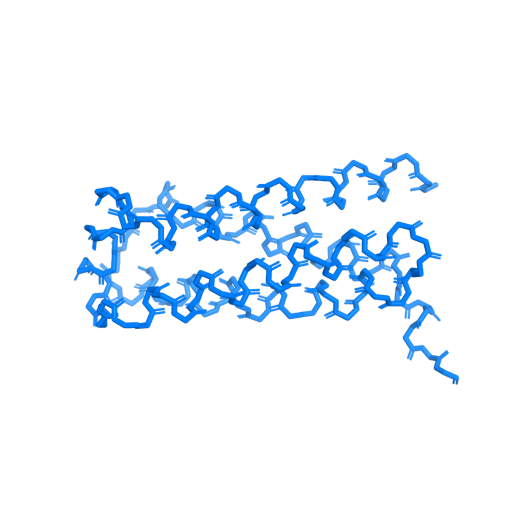
ATOM 823 N N . VAL A 1 107 ? -3.392 -0.033 -10.239 1.00 97.19 107 VAL A N 1
ATOM 824 C CA . VAL A 1 107 ? -3.942 -0.265 -11.582 1.00 97.19 107 VAL A CA 1
ATOM 825 C C . VAL A 1 107 ? -3.109 0.455 -12.640 1.00 97.19 107 VAL A C 1
ATOM 827 O O . VAL A 1 107 ? -2.783 -0.144 -13.657 1.00 97.19 107 VAL A O 1
ATOM 830 N N . ALA A 1 108 ? -2.709 1.706 -12.405 1.00 96.31 108 ALA A N 1
ATOM 831 C CA . ALA A 1 108 ? -1.857 2.431 -13.344 1.00 96.31 108 ALA A CA 1
ATOM 832 C C . ALA A 1 108 ? -0.491 1.745 -13.537 1.00 96.31 108 ALA A C 1
ATOM 834 O O . ALA A 1 108 ? -0.045 1.599 -14.670 1.00 96.31 108 ALA A O 1
ATOM 835 N N . VAL A 1 109 ? 0.148 1.275 -12.460 1.00 95.19 109 VAL A N 1
ATOM 836 C CA . VAL A 1 109 ? 1.406 0.510 -12.532 1.00 95.19 109 VAL A CA 1
ATOM 837 C C . VAL A 1 109 ? 1.206 -0.809 -13.277 1.00 95.19 109 VAL A C 1
ATOM 839 O O . VAL A 1 109 ? 1.999 -1.124 -14.158 1.00 95.19 109 VAL A O 1
ATOM 842 N N . LEU A 1 110 ? 0.128 -1.542 -12.989 1.00 95.31 110 LEU A N 1
ATOM 843 C CA . LEU A 1 110 ? -0.217 -2.768 -13.709 1.00 95.31 110 LEU A CA 1
ATOM 844 C C . LEU A 1 110 ? -0.377 -2.519 -15.212 1.00 95.31 110 LEU A C 1
ATOM 846 O O . LEU A 1 110 ? 0.188 -3.256 -16.008 1.00 95.31 110 LEU A O 1
ATOM 850 N N . LEU A 1 111 ? -1.109 -1.474 -15.603 1.00 94.44 111 LEU A N 1
ATOM 851 C CA . LEU A 1 111 ? -1.315 -1.131 -17.011 1.00 94.44 111 LEU A CA 1
ATOM 852 C C . LEU A 1 111 ? -0.018 -0.687 -17.702 1.00 94.44 111 LEU A C 1
ATOM 854 O O . LEU A 1 111 ? 0.171 -0.986 -18.875 1.00 94.44 111 LEU A O 1
ATOM 858 N N . LEU A 1 112 ? 0.880 0.002 -16.989 1.00 94.00 112 LEU A N 1
ATOM 859 C CA . LEU A 1 112 ? 2.179 0.427 -17.527 1.00 94.00 112 LEU A CA 1
ATOM 860 C C . LEU A 1 112 ? 3.144 -0.736 -17.780 1.00 94.00 112 LEU A C 1
ATOM 862 O O . LEU A 1 112 ? 4.025 -0.603 -18.624 1.00 94.00 112 LEU A O 1
ATOM 866 N N . PHE A 1 113 ? 2.990 -1.840 -17.050 1.00 92.81 113 PHE A N 1
ATOM 867 C CA . PHE A 1 113 ? 3.826 -3.038 -17.161 1.00 92.81 113 PHE A CA 1
ATOM 868 C C . PHE A 1 113 ? 3.015 -4.266 -17.605 1.00 92.81 113 PHE A C 1
ATOM 870 O O . PHE A 1 113 ? 3.405 -5.399 -17.338 1.00 92.81 113 PHE A O 1
ATOM 877 N N . ALA A 1 114 ? 1.872 -4.053 -18.265 1.00 90.81 114 ALA A N 1
ATOM 878 C CA . ALA A 1 114 ? 0.965 -5.129 -18.659 1.00 90.81 114 ALA A CA 1
ATOM 879 C C . ALA A 1 114 ? 1.612 -6.100 -19.657 1.00 90.81 114 ALA A C 1
ATOM 881 O O . ALA A 1 114 ? 1.409 -7.307 -19.559 1.00 90.81 114 ALA A O 1
ATOM 882 N N . ASP A 1 115 ? 2.435 -5.580 -20.566 1.00 89.81 115 ASP A N 1
ATOM 883 C CA . ASP A 1 115 ? 3.117 -6.366 -21.601 1.00 89.81 115 ASP A CA 1
ATOM 884 C C . ASP A 1 115 ? 4.168 -7.331 -21.017 1.00 89.81 115 ASP A C 1
ATOM 886 O O . ASP A 1 115 ? 4.544 -8.315 -21.643 1.00 89.81 115 ASP A O 1
ATOM 890 N N . GLU A 1 116 ? 4.603 -7.096 -19.778 1.00 88.81 116 GLU A N 1
ATOM 891 C CA . GLU A 1 116 ? 5.591 -7.916 -19.064 1.00 88.81 116 GLU A CA 1
ATOM 892 C C . GLU A 1 116 ? 4.944 -9.126 -18.356 1.00 88.81 116 GLU A C 1
ATOM 894 O O . GLU A 1 116 ? 5.634 -9.933 -17.731 1.00 88.81 116 GLU A O 1
ATOM 899 N N . LEU A 1 117 ? 3.607 -9.246 -18.406 1.00 83.81 117 LEU A N 1
ATOM 900 C CA . LEU A 1 117 ? 2.855 -10.385 -17.858 1.00 83.81 117 LEU A CA 1
ATOM 901 C C . LEU A 1 117 ? 2.731 -11.551 -18.842 1.00 83.81 117 LEU A C 1
ATOM 903 O O . LEU A 1 117 ? 2.505 -12.683 -18.407 1.00 83.81 117 LEU A O 1
ATOM 907 N N . SER A 1 118 ? 2.850 -11.298 -20.145 1.00 72.81 118 SER A N 1
ATOM 908 C CA . SER A 1 118 ? 2.915 -12.356 -21.152 1.00 72.81 118 SER A CA 1
ATOM 909 C C . SER A 1 118 ? 4.325 -12.944 -21.182 1.00 72.81 118 SER A C 1
ATOM 911 O O . SER A 1 118 ? 5.234 -12.331 -21.736 1.00 72.81 118 SER A O 1
ATOM 913 N N . LEU A 1 119 ? 4.486 -14.107 -20.543 1.00 57.41 119 LEU A N 1
ATOM 914 C CA . LEU A 1 119 ? 5.647 -14.992 -20.697 1.00 57.41 119 LEU A CA 1
ATOM 915 C C . LEU A 1 119 ? 5.806 -15.472 -22.144 1.00 57.41 119 LEU A C 1
ATOM 917 O O . LEU A 1 119 ? 4.764 -15.764 -22.777 1.00 57.41 119 LEU A O 1
#

Secondary structure (DSSP, 8-state):
-HHHHHHHHHHHHHHHHHHHHHHHTT-HHHHHHHHHTT--HHHHHHHHHHHHHHHHHHHHTTT-HHHHHHHHHHHHHHHHHHHHHHHHTT--HHHHHHHHHHHHHHHHHHHHTGGGG--

Nearest PDB structures (foldseek):
  2rld-assembly1_A  TM=5.267E-01  e=4.012E+00  Bacteroides thetaiotaomicron VPI-5482
  7o3v-assembly1_I  TM=2.758E-01  e=2.148E+00  Escherichia coli

Foldseek 3Di:
DVVLLCVLLVVLLVLLQVQLVCLQVVPVVLVVVCVLLVHDSVVSNVSSVLSVVLSVLSVVCVVQVLSLLVSLVSLLVSLVVVLVSCVVSPHDPVVNVVSVVSNVSSVVSNVVSVVSNPD

Solvent-accessible surface area (backbone atoms only — not comparable to full-atom values): 5981 Å² total; per-residue (Å²): 111,69,70,59,52,51,54,49,50,51,50,51,30,52,49,25,40,55,55,8,50,37,29,59,73,56,38,66,72,49,50,53,47,34,55,68,54,72,44,61,72,67,55,40,37,53,56,9,51,54,24,42,52,40,25,52,31,40,58,50,16,76,83,38,50,39,39,30,18,58,28,15,52,54,49,27,55,53,25,49,53,48,39,53,41,37,57,75,60,65,55,57,67,80,76,39,44,66,34,53,53,50,27,57,45,18,48,51,45,21,65,75,26,47,78,52,69,67,126

InterPro domains:
  IPR032808 DoxX family [PF13564] (7-107)